Protein AF-A0A816EXE1-F1 (afdb_monomer)

Solvent-accessible surface area (backbone atoms only — not comparable to full-atom values): 6534 Å² total; per-residue (Å²): 121,75,85,82,30,35,35,38,14,15,18,44,94,50,66,82,63,42,44,39,33,36,85,88,60,60,51,68,35,65,68,55,55,52,56,31,55,77,78,45,86,83,85,82,74,74,61,66,30,58,50,48,29,51,46,35,58,82,64,69,49,44,65,48,54,57,87,56,13,16,50,50,14,24,36,66,38,87,47,81,74,39,79,42,79,46,66,70,87,61,48,53,73,70,56,48,45,48,40,32,68,70,38,61,72,46,50,82,77,38,90,84,42,121

InterPro domains:
  IPR043729 Domain of unknown function DUF5672 [PF18922] (3-86)

Sequence (114 aa):
DYLEYDYVGAPWNLSNPRAVGNGGFSLRSRSKTLEVLEIREYTGRGNEDEWYSVYLHDVNAKFAPSSVARTFAVETQYYRQPMAIHKLIYLKPLQTKQLCTMCPEAKHILKDCP

Foldseek 3Di:
DLVVFQKAAAADPDDPLQGGFALPDMHHDPVLVVVQVVVDDDPVPDRPRSVCSHRSVVVVTGYDHNVVRQQAEHEQDHDQHHPYYDDCVNDDLVSLQSVCVNPVVCVVVDVSHD

Organism: NCBI:txid1234261

pLDDT: mean 90.66, std 7.53, range [61.69, 98.38]

Structure (mmCIF, N/CA/C/O backbone):
data_AF-A0A816EXE1-F1
#
_entry.id   AF-A0A816EXE1-F1
#
loop_
_atom_site.group_PDB
_atom_site.id
_atom_site.type_symbol
_atom_site.label_atom_id
_atom_site.label_alt_id
_atom_site.label_comp_id
_atom_site.label_asym_id
_atom_site.label_entity_id
_atom_site.label_seq_id
_atom_site.pdbx_PDB_ins_code
_atom_site.Cartn_x
_atom_site.Cartn_y
_atom_site.Cartn_z
_atom_site.occupancy
_atom_site.B_iso_or_equiv
_atom_site.auth_seq_id
_atom_site.auth_comp_id
_atom_site.auth_asym_id
_atom_site.auth_atom_id
_atom_site.pdbx_PDB_model_num
ATOM 1 N N . ASP A 1 1 ? -12.232 -11.346 -4.824 1.00 87.62 1 ASP A N 1
ATOM 2 C CA . ASP A 1 1 ? -11.131 -11.913 -4.009 1.00 87.62 1 ASP A CA 1
ATOM 3 C C . ASP A 1 1 ? -9.942 -10.941 -4.050 1.00 87.62 1 ASP A C 1
ATOM 5 O O . ASP A 1 1 ? -9.902 -10.108 -4.948 1.00 87.62 1 ASP A O 1
ATOM 9 N N . TYR A 1 2 ? -8.996 -10.970 -3.106 1.00 95.38 2 TYR A N 1
ATOM 10 C CA . TYR A 1 2 ? -7.812 -10.093 -3.133 1.00 95.38 2 TYR A CA 1
ATOM 11 C C . TYR A 1 2 ? -6.828 -10.464 -4.246 1.00 95.38 2 TYR A C 1
ATOM 13 O O . TYR A 1 2 ? -6.156 -9.587 -4.778 1.00 95.38 2 TYR A O 1
ATOM 21 N N . LEU A 1 3 ? -6.780 -11.742 -4.632 1.00 95.25 3 LEU A N 1
ATOM 22 C CA . LEU A 1 3 ? -5.867 -12.254 -5.662 1.00 95.25 3 LEU A CA 1
ATOM 23 C C . LEU A 1 3 ? -6.230 -11.819 -7.092 1.00 95.25 3 LEU A C 1
ATOM 25 O O . LEU A 1 3 ? -5.487 -12.085 -8.029 1.00 95.25 3 LEU A O 1
ATOM 29 N N . GLU A 1 4 ? -7.359 -11.133 -7.273 1.00 96.56 4 GLU A N 1
ATOM 30 C CA . GLU A 1 4 ? -7.760 -10.555 -8.559 1.00 96.56 4 GLU A CA 1
ATOM 31 C C . GLU A 1 4 ? -7.042 -9.233 -8.869 1.00 96.56 4 GLU A C 1
ATOM 33 O O . GLU A 1 4 ? -7.320 -8.628 -9.909 1.00 96.56 4 GLU A O 1
ATOM 38 N N . TYR A 1 5 ? -6.190 -8.753 -7.960 1.00 96.88 5 TYR A N 1
ATOM 39 C CA . TYR A 1 5 ? -5.487 -7.476 -8.030 1.00 96.88 5 TYR A CA 1
ATOM 40 C C . TYR A 1 5 ? -3.978 -7.698 -7.930 1.00 96.88 5 TYR A C 1
ATOM 42 O O . TYR A 1 5 ? -3.507 -8.533 -7.164 1.00 96.88 5 TYR A O 1
ATOM 50 N N . ASP A 1 6 ? -3.222 -6.892 -8.665 1.00 97.44 6 ASP A N 1
ATOM 51 C CA . ASP A 1 6 ? -1.764 -6.900 -8.639 1.00 97.44 6 ASP A CA 1
ATOM 52 C C . ASP A 1 6 ? -1.189 -6.136 -7.451 1.00 97.44 6 ASP A C 1
ATOM 54 O O . ASP A 1 6 ? -0.041 -6.378 -7.082 1.00 97.44 6 ASP A O 1
ATOM 58 N N . TYR A 1 7 ? -1.959 -5.215 -6.862 1.00 96.62 7 TYR A N 1
ATOM 59 C CA . TYR A 1 7 ? -1.555 -4.523 -5.646 1.00 96.62 7 TYR A CA 1
ATOM 60 C C . TYR A 1 7 ? -2.718 -4.292 -4.684 1.00 96.62 7 TYR A C 1
ATOM 62 O O . TYR A 1 7 ? -3.728 -3.667 -5.028 1.00 96.62 7 TYR A O 1
ATOM 70 N N . VAL A 1 8 ? -2.550 -4.780 -3.454 1.00 96.56 8 VAL A N 1
ATOM 71 C CA . VAL A 1 8 ? -3.492 -4.599 -2.345 1.00 96.56 8 VAL A CA 1
ATOM 72 C C . VAL A 1 8 ? -2.719 -4.175 -1.103 1.00 96.56 8 VAL A C 1
ATOM 74 O O . VAL A 1 8 ? -1.794 -4.858 -0.671 1.00 96.56 8 VAL A O 1
ATOM 77 N N . GLY A 1 9 ? -3.116 -3.057 -0.509 1.00 95.88 9 GLY A N 1
ATOM 78 C CA . GLY A 1 9 ? -2.583 -2.544 0.751 1.00 95.88 9 GLY A CA 1
ATOM 79 C C . GLY A 1 9 ? -3.683 -1.847 1.545 1.00 95.88 9 GLY A C 1
ATOM 80 O O . GLY A 1 9 ? -4.854 -1.916 1.172 1.00 95.88 9 GLY A O 1
ATOM 81 N N . ALA A 1 10 ? -3.322 -1.163 2.628 1.00 95.50 10 ALA A N 1
ATOM 82 C CA . ALA A 1 10 ? -4.275 -0.322 3.334 1.00 95.50 10 ALA A CA 1
ATOM 83 C C . ALA A 1 10 ? -4.602 0.910 2.469 1.00 95.50 10 ALA A C 1
ATOM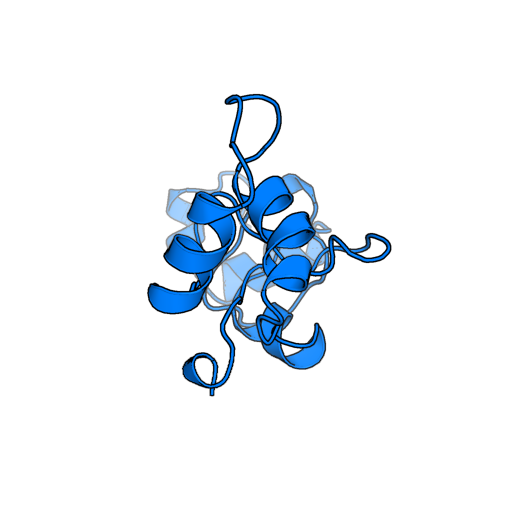 85 O O . ALA A 1 10 ? -3.692 1.533 1.920 1.00 95.50 10 ALA A O 1
ATOM 86 N N . PRO A 1 11 ? -5.879 1.289 2.310 1.00 94.56 11 PRO A N 1
ATOM 87 C CA . PRO A 1 11 ? -6.213 2.493 1.573 1.00 94.56 11 PRO A CA 1
ATOM 88 C C . PRO A 1 11 ? -5.873 3.751 2.373 1.00 94.56 11 PRO A C 1
ATOM 90 O O . PRO A 1 11 ? -6.132 3.854 3.583 1.00 94.56 11 PRO A O 1
ATOM 93 N N . TRP A 1 12 ? -5.326 4.735 1.664 1.00 93.00 12 TRP A N 1
ATOM 94 C CA . TRP A 1 12 ? -4.972 6.032 2.221 1.00 93.00 12 TRP A CA 1
ATOM 95 C C . TRP A 1 12 ? -6.002 7.107 1.849 1.00 93.00 12 TRP A C 1
ATOM 97 O O . TRP A 1 12 ? -6.612 7.055 0.784 1.00 93.00 12 TRP A O 1
ATOM 107 N N . ASN A 1 13 ? -6.220 8.099 2.715 1.00 87.50 13 ASN A N 1
ATOM 108 C CA . ASN A 1 13 ? -6.969 9.322 2.387 1.00 87.50 13 ASN A CA 1
ATOM 109 C C . ASN A 1 13 ? -6.063 10.313 1.635 1.00 87.50 13 ASN A C 1
ATOM 111 O O . ASN A 1 13 ? -5.895 11.458 2.050 1.00 87.50 13 ASN A O 1
ATOM 115 N N . LEU A 1 14 ? -5.422 9.840 0.568 1.00 80.81 14 LEU A N 1
ATOM 116 C CA . LEU A 1 14 ? -4.497 10.601 -0.265 1.00 80.81 14 LEU A CA 1
ATOM 117 C C . LEU A 1 14 ? -5.021 10.667 -1.701 1.00 80.81 14 LEU A C 1
ATOM 119 O O . LEU A 1 14 ? -5.829 9.844 -2.132 1.00 80.81 14 LEU A O 1
ATOM 123 N N . SER A 1 15 ? -4.543 11.658 -2.447 1.00 69.31 15 SER A N 1
ATOM 124 C CA . SER A 1 15 ? -4.809 11.768 -3.880 1.00 69.31 15 SER A CA 1
ATOM 125 C C . SER A 1 15 ? -4.003 10.731 -4.672 1.00 69.31 15 SER A C 1
ATOM 127 O O . SER A 1 15 ? -2.895 10.352 -4.282 1.00 69.31 15 SER A O 1
ATOM 129 N N . ASN A 1 16 ? -4.538 10.312 -5.824 1.00 67.69 16 ASN A N 1
ATOM 130 C CA . ASN A 1 16 ? -3.828 9.455 -6.778 1.00 67.69 16 ASN A CA 1
ATOM 131 C C . ASN A 1 16 ? -2.444 10.029 -7.157 1.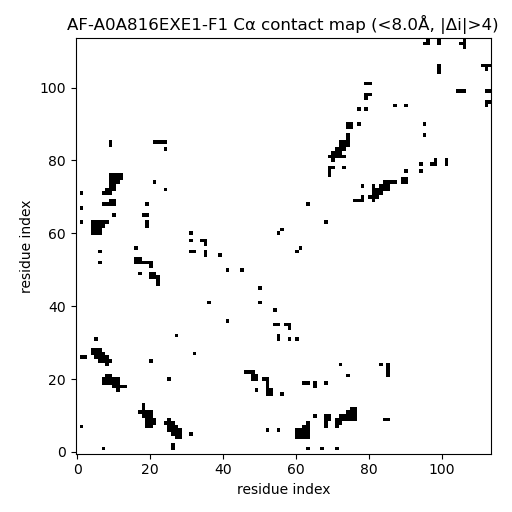00 67.69 16 ASN A C 1
ATOM 133 O O . ASN A 1 16 ? -2.295 11.252 -7.225 1.00 67.69 16 ASN A O 1
ATOM 137 N N . PRO A 1 17 ? -1.442 9.170 -7.436 1.00 66.81 17 PRO A N 1
ATOM 138 C CA . PRO A 1 17 ? -1.550 7.709 -7.585 1.00 66.81 17 PRO A CA 1
ATOM 139 C C . PRO A 1 17 ? -1.444 6.899 -6.276 1.00 66.81 17 PRO A C 1
ATOM 141 O O . PRO A 1 17 ? -1.630 5.686 -6.309 1.00 66.81 17 PRO A O 1
ATOM 144 N N . ARG A 1 18 ? -1.194 7.541 -5.122 1.00 74.88 18 ARG A N 1
ATOM 145 C CA . ARG A 1 18 ? -0.991 6.878 -3.815 1.00 74.88 18 ARG A CA 1
ATOM 146 C C . ARG A 1 18 ? -2.308 6.425 -3.167 1.00 74.88 18 ARG A C 1
ATOM 148 O O . ARG A 1 18 ? -2.690 6.919 -2.109 1.00 74.88 18 ARG A O 1
ATOM 155 N N . ALA A 1 19 ? -3.034 5.520 -3.817 1.00 79.69 19 ALA A N 1
ATOM 156 C CA . ALA A 1 19 ? -4.367 5.106 -3.371 1.00 79.69 19 ALA A CA 1
ATOM 157 C C . ALA A 1 19 ? -4.336 4.064 -2.239 1.00 79.69 19 ALA A C 1
ATOM 159 O O . ALA A 1 19 ? -5.160 4.105 -1.322 1.00 79.69 19 ALA A O 1
ATOM 160 N N . VAL A 1 20 ? -3.396 3.121 -2.310 1.00 92.38 20 VAL A N 1
ATOM 161 C CA . VAL A 1 20 ? -3.239 2.019 -1.351 1.00 92.38 20 VAL A CA 1
ATOM 162 C C . VAL A 1 20 ? -1.764 1.723 -1.122 1.00 92.38 20 VAL A C 1
ATOM 164 O O . VAL A 1 20 ? -0.953 1.903 -2.027 1.00 92.38 20 VAL A O 1
ATOM 167 N N . GLY A 1 21 ? -1.429 1.216 0.054 1.00 93.12 21 GLY A N 1
ATOM 168 C CA . GLY A 1 21 ? -0.105 0.708 0.388 1.00 93.12 21 GLY A CA 1
ATOM 169 C C . GLY A 1 21 ? -0.055 0.302 1.852 1.00 93.12 21 GLY A C 1
ATOM 170 O O . GLY A 1 21 ? -1.006 0.526 2.597 1.00 93.12 21 GLY A O 1
ATOM 171 N N . ASN A 1 22 ? 0.992 -0.412 2.243 1.00 90.00 22 ASN A N 1
ATOM 172 C CA . ASN A 1 22 ? 1.229 -0.791 3.631 1.00 90.00 22 ASN A CA 1
ATOM 173 C C . ASN A 1 22 ? 2.651 -1.350 3.753 1.00 90.00 22 ASN A C 1
ATOM 175 O O . ASN A 1 22 ? 2.948 -2.411 3.190 1.00 90.00 22 ASN A O 1
ATOM 179 N N . GLY A 1 23 ? 3.497 -0.656 4.514 1.00 82.19 23 GLY A N 1
ATOM 180 C CA . GLY A 1 23 ? 4.917 -0.969 4.673 1.00 82.19 23 GLY A CA 1
ATOM 181 C C . 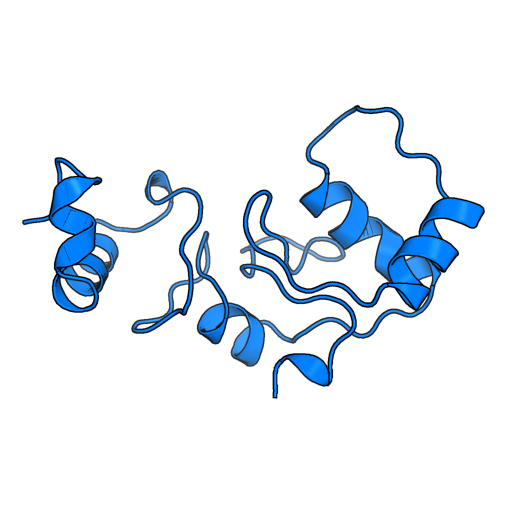GLY A 1 23 ? 5.216 -2.322 5.322 1.00 82.19 23 GLY A C 1
ATOM 182 O O . GLY A 1 23 ? 6.343 -2.794 5.223 1.00 82.19 23 GLY A O 1
ATOM 183 N N . GLY A 1 24 ? 4.234 -2.965 5.964 1.00 84.62 24 GLY A N 1
ATOM 184 C CA . GLY A 1 24 ? 4.400 -4.281 6.594 1.00 84.62 24 GLY A CA 1
ATOM 185 C C . GLY A 1 24 ? 3.479 -5.382 6.065 1.00 84.62 24 GLY A C 1
ATOM 186 O O . GLY A 1 24 ? 3.730 -6.554 6.333 1.00 84.62 24 GLY A O 1
ATOM 187 N N . PHE A 1 25 ? 2.410 -5.043 5.337 1.00 94.19 25 PHE A N 1
ATOM 188 C CA . PHE A 1 25 ? 1.413 -6.025 4.902 1.00 94.19 25 PHE A CA 1
ATOM 189 C C . PHE A 1 25 ? 0.695 -5.601 3.615 1.00 94.19 25 PHE A C 1
ATOM 191 O O . PHE A 1 25 ? -0.332 -4.922 3.651 1.00 94.19 25 PHE A O 1
ATOM 198 N N . SER A 1 26 ? 1.224 -6.021 2.467 1.00 95.25 26 SER A N 1
ATOM 199 C CA . SER A 1 26 ? 0.609 -5.825 1.148 1.00 95.25 26 SER A CA 1
ATOM 200 C C . SER A 1 26 ? 0.704 -7.092 0.298 1.00 95.25 26 SER A C 1
ATOM 202 O O . SER A 1 26 ? 1.647 -7.870 0.440 1.00 95.25 26 SER A O 1
ATOM 204 N N . LEU A 1 27 ? -0.266 -7.295 -0.597 1.00 95.94 27 LEU A N 1
ATOM 205 C CA . LEU A 1 27 ? -0.189 -8.303 -1.656 1.00 95.94 27 LEU A CA 1
ATOM 206 C C . LEU A 1 27 ? 0.280 -7.654 -2.949 1.00 95.94 27 LEU A C 1
ATOM 208 O O . LEU A 1 27 ? -0.174 -6.563 -3.298 1.00 95.94 27 LEU A O 1
ATOM 212 N N . ARG A 1 28 ? 1.194 -8.337 -3.642 1.00 95.88 28 ARG A N 1
ATOM 213 C CA . ARG A 1 28 ? 1.828 -7.863 -4.871 1.00 95.88 28 ARG A CA 1
ATOM 214 C C . ARG A 1 28 ? 1.969 -8.997 -5.872 1.00 95.88 28 ARG A C 1
ATOM 216 O O . ARG A 1 28 ? 2.491 -10.059 -5.529 1.00 95.88 28 ARG A O 1
ATOM 223 N N . SER A 1 29 ? 1.582 -8.756 -7.116 1.00 97.12 29 SER A N 1
ATOM 224 C CA . SER A 1 29 ? 1.888 -9.670 -8.213 1.00 97.12 29 SER A CA 1
ATOM 225 C C . SER A 1 29 ? 3.383 -9.654 -8.501 1.00 97.12 29 SER A C 1
ATOM 227 O O . SER A 1 29 ? 3.929 -8.636 -8.924 1.00 97.12 29 SER A O 1
ATOM 229 N N . ARG A 1 30 ? 4.047 -10.804 -8.342 1.00 97.69 30 ARG A N 1
ATOM 230 C CA . ARG A 1 30 ? 5.488 -10.944 -8.614 1.00 97.69 30 ARG A CA 1
ATOM 231 C C . ARG A 1 30 ? 5.866 -10.471 -10.019 1.00 97.69 30 ARG A C 1
ATOM 233 O O . ARG A 1 30 ? 6.886 -9.813 -10.172 1.00 97.69 30 ARG A O 1
ATOM 240 N N . SER A 1 31 ? 5.062 -10.801 -11.030 1.00 98.06 31 SER A N 1
ATOM 241 C CA . SER A 1 31 ? 5.294 -10.372 -12.416 1.00 98.06 31 SER A CA 1
ATOM 242 C C . SER A 1 31 ? 5.324 -8.849 -12.542 1.00 98.06 31 SER A C 1
ATOM 244 O O . SER A 1 31 ? 6.298 -8.313 -13.053 1.00 98.06 31 SER A O 1
ATOM 246 N N . LYS A 1 32 ? 4.317 -8.152 -12.002 1.00 97.94 32 LYS A N 1
ATOM 247 C CA . LYS A 1 32 ? 4.234 -6.683 -12.030 1.00 97.94 32 LYS A CA 1
ATOM 248 C C . LYS A 1 32 ? 5.313 -6.004 -11.200 1.00 97.94 32 LYS A C 1
ATOM 250 O O . LYS A 1 32 ? 5.840 -4.978 -11.613 1.00 97.94 32 LYS A O 1
ATOM 255 N N . THR A 1 33 ? 5.690 -6.594 -10.068 1.00 97.06 33 THR A N 1
ATOM 256 C CA . THR A 1 33 ? 6.837 -6.130 -9.281 1.00 97.06 33 THR A CA 1
ATOM 257 C C . THR A 1 33 ? 8.141 -6.217 -10.073 1.00 97.06 33 THR A C 1
ATOM 259 O O . THR A 1 33 ? 8.909 -5.266 -10.057 1.00 97.06 33 THR A O 1
ATOM 262 N N . LEU A 1 34 ? 8.401 -7.318 -10.779 1.00 98.19 34 LEU A N 1
ATOM 263 C CA . LEU A 1 34 ? 9.612 -7.434 -11.598 1.00 98.19 34 LEU A CA 1
ATOM 264 C C . LEU A 1 34 ? 9.581 -6.470 -12.791 1.00 98.19 34 LEU A C 1
ATOM 266 O O . LEU A 1 34 ? 10.556 -5.763 -13.006 1.00 98.19 34 LEU A O 1
ATOM 270 N N . GLU A 1 35 ? 8.446 -6.377 -13.489 1.00 98.38 35 GLU A N 1
ATOM 271 C CA . GLU A 1 35 ? 8.259 -5.477 -14.636 1.00 98.38 35 GLU A CA 1
ATOM 272 C C . GLU A 1 35 ? 8.543 -4.014 -14.255 1.00 98.38 35 GLU A C 1
ATOM 274 O O . GLU A 1 35 ? 9.261 -3.317 -14.966 1.00 98.38 35 GLU A O 1
ATOM 279 N N . VAL A 1 36 ? 8.045 -3.540 -13.102 1.00 98.06 36 VAL A N 1
ATOM 280 C CA . VAL A 1 36 ? 8.298 -2.151 -12.679 1.00 98.06 36 VAL A CA 1
ATOM 281 C C . VAL A 1 36 ? 9.756 -1.931 -12.277 1.00 98.06 36 VAL A C 1
ATOM 283 O O . VAL A 1 36 ? 10.295 -0.860 -12.538 1.00 98.06 36 VAL A O 1
ATOM 286 N N . LEU A 1 37 ? 10.416 -2.932 -11.687 1.00 97.31 37 LEU A N 1
ATOM 287 C CA . LEU A 1 37 ? 11.827 -2.842 -11.297 1.00 97.31 37 LEU A CA 1
ATOM 288 C C . LEU A 1 37 ? 12.780 -2.827 -12.502 1.00 97.31 37 LEU A C 1
ATOM 290 O O . LEU A 1 37 ? 13.891 -2.321 -12.381 1.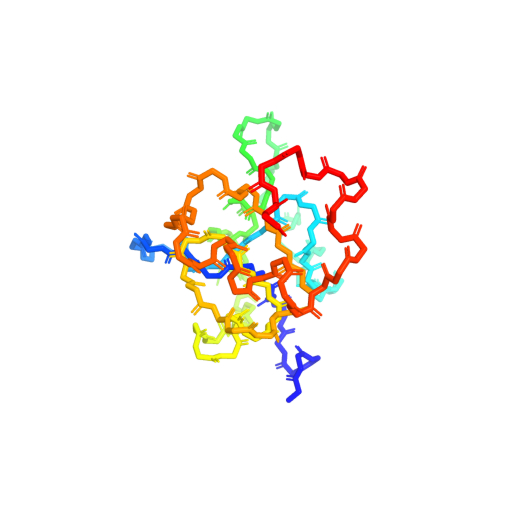00 97.31 37 LEU A O 1
ATOM 294 N N . GLU A 1 38 ? 12.358 -3.332 -13.664 1.00 98.06 38 GLU A N 1
ATOM 295 C CA . GLU A 1 38 ? 13.129 -3.218 -14.911 1.00 98.06 38 GLU A CA 1
ATOM 296 C C . GLU A 1 38 ? 13.147 -1.783 -15.462 1.00 98.06 38 GLU A C 1
ATOM 298 O O . GLU A 1 38 ? 14.109 -1.391 -16.123 1.00 98.06 38 GLU A O 1
ATOM 303 N N . ILE A 1 39 ? 12.106 -0.988 -15.182 1.00 97.94 39 ILE A N 1
ATOM 304 C CA . ILE A 1 39 ? 11.943 0.367 -15.739 1.00 97.94 39 ILE A CA 1
ATOM 305 C C . ILE A 1 39 ? 12.064 1.494 -14.703 1.00 97.94 39 ILE A C 1
ATOM 307 O O . ILE A 1 39 ? 12.180 2.665 -15.074 1.00 97.94 39 ILE A O 1
ATOM 311 N N . ARG A 1 40 ? 12.035 1.174 -13.405 1.00 97.19 40 ARG A N 1
ATOM 312 C CA . ARG A 1 40 ? 12.141 2.131 -12.299 1.00 97.19 40 ARG A CA 1
ATOM 313 C C . ARG A 1 40 ? 13.138 1.643 -11.257 1.00 97.19 40 ARG A C 1
ATOM 315 O O . ARG A 1 40 ? 13.001 0.563 -10.692 1.00 97.19 40 ARG A O 1
ATOM 322 N N . GLU A 1 41 ? 14.087 2.507 -10.921 1.00 95.62 41 GLU A N 1
ATOM 323 C CA . GLU A 1 41 ? 15.034 2.273 -9.834 1.00 95.62 41 GLU A CA 1
ATOM 324 C C . GLU A 1 41 ? 14.461 2.755 -8.491 1.00 95.62 41 GLU A C 1
ATOM 326 O O . GLU A 1 41 ? 13.985 3.890 -8.363 1.00 95.62 41 GLU A O 1
ATOM 331 N N . TYR A 1 42 ? 14.539 1.909 -7.461 1.00 94.88 42 TYR A N 1
ATOM 332 C CA . TYR A 1 42 ? 14.307 2.336 -6.084 1.00 94.88 42 TYR A CA 1
ATOM 333 C C . TYR A 1 42 ? 15.625 2.776 -5.445 1.00 94.88 42 TYR A C 1
ATOM 335 O O . TYR A 1 42 ? 16.498 1.967 -5.151 1.00 94.88 42 TYR A O 1
ATOM 343 N N . THR A 1 43 ? 15.750 4.074 -5.179 1.00 94.56 43 THR A N 1
ATOM 344 C CA . THR A 1 43 ? 16.985 4.683 -4.651 1.00 94.56 43 THR A CA 1
ATOM 345 C C . THR A 1 43 ? 17.137 4.560 -3.129 1.00 94.56 43 THR A C 1
ATOM 347 O O . THR A 1 43 ? 18.010 5.198 -2.540 1.00 94.56 43 THR A O 1
ATOM 350 N N . GLY A 1 44 ? 16.254 3.812 -2.456 1.00 91.62 44 GLY A N 1
ATOM 351 C CA . GLY A 1 44 ? 16.202 3.738 -0.991 1.00 91.62 44 GLY A CA 1
ATOM 352 C C . GLY A 1 44 ? 15.673 5.008 -0.312 1.00 91.62 44 GLY A C 1
ATOM 353 O O . GLY A 1 44 ? 15.712 5.117 0.912 1.00 91.62 44 GLY A O 1
ATOM 354 N N . ARG A 1 45 ? 15.192 5.994 -1.082 1.00 91.50 45 ARG A N 1
ATOM 355 C CA . ARG A 1 45 ? 14.586 7.223 -0.553 1.00 91.50 45 ARG A CA 1
ATOM 356 C C . ARG A 1 45 ? 13.066 7.094 -0.489 1.00 91.50 45 ARG A C 1
ATOM 358 O O . ARG A 1 45 ? 12.424 6.823 -1.501 1.00 91.50 45 ARG A O 1
ATOM 365 N N . GLY A 1 46 ? 12.502 7.383 0.683 1.00 89.50 46 GLY A N 1
ATOM 366 C CA . GLY A 1 46 ? 11.061 7.300 0.941 1.00 89.50 46 GLY A CA 1
ATOM 367 C C . GLY A 1 46 ? 10.591 5.884 1.280 1.00 89.50 46 GLY A C 1
ATOM 368 O O . GLY A 1 46 ? 11.375 4.935 1.252 1.00 89.50 46 GLY A O 1
ATOM 369 N N . ASN A 1 47 ? 9.309 5.757 1.617 1.00 92.06 47 ASN A N 1
ATOM 370 C CA . ASN A 1 47 ? 8.720 4.472 1.979 1.00 92.06 47 ASN A CA 1
ATOM 371 C C . ASN A 1 47 ? 8.561 3.585 0.735 1.00 92.06 47 ASN A C 1
ATOM 373 O O . ASN A 1 47 ? 8.167 4.048 -0.337 1.00 92.06 47 ASN A O 1
ATOM 377 N N . GLU A 1 48 ? 8.890 2.308 0.882 1.00 94.00 48 GLU A N 1
ATOM 378 C CA . GLU A 1 48 ? 8.875 1.336 -0.211 1.00 94.00 48 GLU A CA 1
ATOM 379 C C . GLU A 1 48 ? 7.460 1.071 -0.751 1.00 94.00 48 GLU A C 1
ATOM 381 O O . GLU A 1 48 ? 7.251 1.008 -1.962 1.00 94.00 48 GLU A O 1
ATOM 386 N N . ASP A 1 49 ? 6.468 0.997 0.130 1.00 93.00 49 ASP A N 1
ATOM 387 C CA . ASP A 1 49 ? 5.069 0.787 -0.229 1.00 93.00 49 ASP A CA 1
ATOM 388 C C . ASP A 1 49 ? 4.495 1.982 -0.995 1.00 93.00 49 ASP A C 1
ATOM 390 O O . ASP A 1 49 ? 3.785 1.805 -1.983 1.00 93.00 49 ASP A O 1
ATOM 394 N N . GLU A 1 50 ? 4.856 3.204 -0.602 1.00 93.25 50 GLU A N 1
ATOM 395 C CA . GLU A 1 50 ? 4.537 4.403 -1.374 1.00 93.25 50 GLU A CA 1
ATOM 396 C C . GLU A 1 50 ? 5.189 4.381 -2.758 1.00 93.25 50 GLU A C 1
ATOM 398 O O . GLU A 1 50 ? 4.546 4.771 -3.733 1.00 93.25 50 GLU A O 1
ATOM 403 N N . TRP A 1 51 ? 6.439 3.918 -2.865 1.00 94.94 51 TRP A N 1
ATOM 404 C CA . TRP A 1 51 ? 7.122 3.793 -4.153 1.00 94.94 51 TRP A CA 1
ATOM 405 C C . TRP A 1 51 ? 6.361 2.837 -5.079 1.00 94.94 51 TRP A C 1
ATOM 407 O O . TRP A 1 51 ? 6.006 3.220 -6.195 1.00 94.94 51 TRP A O 1
ATOM 417 N N . TYR A 1 52 ? 6.003 1.640 -4.602 1.00 95.25 52 TYR A N 1
ATOM 418 C CA . TYR A 1 52 ? 5.200 0.698 -5.389 1.00 95.25 52 TYR A CA 1
ATOM 419 C C . TYR A 1 52 ? 3.818 1.258 -5.734 1.00 95.25 52 TYR A C 1
ATOM 421 O O . TYR A 1 52 ? 3.372 1.118 -6.871 1.00 95.25 52 TYR A O 1
ATOM 429 N N . SER A 1 53 ? 3.166 1.939 -4.789 1.00 94.06 53 SER A N 1
ATOM 430 C CA . SER A 1 53 ? 1.861 2.573 -5.000 1.00 94.06 53 SER A CA 1
ATOM 431 C C . SER A 1 53 ? 1.875 3.591 -6.144 1.00 94.06 53 SER A C 1
ATOM 433 O O . SER A 1 53 ? 0.914 3.693 -6.902 1.00 94.06 53 SER A O 1
ATOM 435 N N . VAL A 1 54 ? 2.981 4.325 -6.297 1.00 93.88 54 VAL A N 1
ATOM 436 C CA . VAL A 1 54 ? 3.163 5.302 -7.377 1.00 93.88 54 VAL A CA 1
ATOM 437 C C . VAL A 1 54 ? 3.482 4.614 -8.704 1.00 93.88 54 VAL A C 1
ATOM 439 O O . VAL A 1 54 ? 2.854 4.933 -9.710 1.00 93.88 54 VAL A O 1
ATOM 442 N N . TYR A 1 55 ? 4.446 3.692 -8.724 1.00 95.69 55 TYR A N 1
ATOM 443 C CA . TYR A 1 55 ? 5.058 3.243 -9.978 1.00 95.69 55 TYR A CA 1
ATOM 444 C C . TYR A 1 55 ? 4.449 1.977 -10.580 1.00 95.69 55 TYR A C 1
ATOM 446 O O . TYR A 1 55 ? 4.613 1.741 -11.772 1.00 95.69 55 TYR A O 1
ATOM 454 N N . LEU A 1 56 ? 3.688 1.177 -9.827 1.00 96.12 56 LEU A N 1
ATOM 455 C CA . LEU A 1 56 ? 3.004 0.010 -10.405 1.00 96.12 56 LEU A CA 1
ATOM 456 C C . LEU A 1 56 ? 1.947 0.398 -11.462 1.00 96.12 56 LEU A C 1
ATOM 458 O O . LEU A 1 56 ? 1.586 -0.428 -12.300 1.00 96.12 56 LEU A O 1
ATOM 462 N N . HIS A 1 57 ? 1.497 1.658 -11.485 1.00 94.12 57 HIS A N 1
ATOM 463 C CA . HIS A 1 57 ? 0.670 2.193 -12.575 1.00 94.12 57 HIS A CA 1
ATOM 464 C C . HIS A 1 57 ? 1.403 2.203 -13.923 1.00 94.12 57 HIS A C 1
ATOM 466 O O . HIS A 1 57 ? 0.765 1.983 -14.949 1.00 94.12 57 HIS A O 1
ATOM 472 N N . ASP A 1 58 ? 2.729 2.381 -13.935 1.00 96.25 58 ASP A N 1
ATOM 473 C CA . ASP A 1 58 ? 3.526 2.451 -15.171 1.00 96.25 58 ASP A CA 1
ATOM 474 C C . ASP A 1 58 ? 3.559 1.118 -15.930 1.00 96.25 58 ASP A C 1
ATOM 476 O O . ASP A 1 58 ? 3.759 1.089 -17.142 1.00 96.25 58 ASP A O 1
ATOM 480 N N . VAL A 1 59 ? 3.323 0.014 -15.218 1.00 97.25 59 VAL A N 1
ATOM 481 C CA . VAL A 1 59 ? 3.239 -1.346 -15.770 1.00 97.25 59 VAL A CA 1
ATOM 482 C C . VAL A 1 59 ? 1.799 -1.858 -15.824 1.00 97.25 59 VAL A C 1
ATOM 484 O O . VAL A 1 59 ? 1.553 -3.064 -15.911 1.00 97.25 59 VAL A O 1
ATOM 487 N N . ASN A 1 60 ? 0.823 -0.944 -15.771 1.00 96.19 60 ASN A N 1
ATOM 488 C CA . ASN A 1 60 ? -0.610 -1.235 -15.827 1.00 96.19 60 ASN A CA 1
ATOM 489 C C . ASN A 1 60 ? -1.060 -2.281 -14.788 1.00 96.19 60 ASN A C 1
ATOM 491 O O . ASN A 1 60 ? -1.892 -3.141 -15.085 1.00 96.19 60 ASN A O 1
ATOM 495 N N . ALA A 1 61 ? -0.487 -2.252 -13.580 1.00 96.88 61 ALA A N 1
ATOM 496 C CA . ALA A 1 61 ? -0.917 -3.130 -12.499 1.00 96.88 61 ALA A CA 1
ATOM 497 C C . ALA A 1 61 ? -2.363 -2.812 -12.089 1.00 96.88 61 ALA A C 1
ATOM 499 O O . ALA A 1 61 ? -2.778 -1.653 -12.040 1.00 96.88 61 ALA A O 1
ATOM 500 N N . LYS A 1 62 ? -3.139 -3.840 -11.752 1.00 96.25 62 LYS A N 1
ATOM 501 C CA . LYS A 1 62 ? -4.513 -3.690 -11.274 1.00 96.25 62 LYS A CA 1
ATOM 502 C C . LYS A 1 62 ? -4.542 -3.473 -9.760 1.00 96.25 62 LYS A C 1
ATOM 504 O O . LYS A 1 62 ? -4.274 -4.387 -8.987 1.00 96.25 62 LYS A O 1
ATOM 509 N N . PHE A 1 63 ? -4.923 -2.282 -9.319 1.00 95.75 63 PHE A N 1
ATOM 510 C CA . PHE A 1 63 ? -5.008 -1.940 -7.896 1.00 95.75 63 PHE A CA 1
ATOM 511 C C . PHE A 1 63 ? -6.374 -2.307 -7.315 1.00 95.75 63 PHE A C 1
ATOM 513 O O . PHE A 1 63 ? -7.405 -2.129 -7.970 1.00 95.75 63 PHE A O 1
ATOM 520 N N . ALA A 1 64 ? -6.399 -2.773 -6.065 1.00 95.12 64 ALA A N 1
ATOM 521 C CA . ALA A 1 64 ? -7.658 -2.943 -5.349 1.00 95.12 64 ALA A CA 1
ATOM 522 C C . ALA A 1 64 ? -8.341 -1.585 -5.108 1.00 95.12 64 ALA A C 1
ATOM 524 O O . ALA A 1 64 ? -7.707 -0.664 -4.584 1.00 95.12 64 ALA A O 1
ATOM 525 N N . PRO A 1 65 ? -9.641 -1.439 -5.427 1.00 93.75 65 PRO A N 1
ATOM 526 C CA . PRO A 1 65 ? -10.380 -0.235 -5.074 1.00 93.75 65 PRO A CA 1
ATOM 527 C C . PRO A 1 65 ? -10.489 -0.124 -3.550 1.00 93.75 65 PRO A C 1
ATOM 529 O O . PRO A 1 65 ? -10.527 -1.139 -2.852 1.00 93.75 65 PRO A O 1
ATOM 532 N N . SER A 1 66 ? -10.615 1.098 -3.019 1.00 93.12 66 SER A N 1
ATOM 533 C CA . SER A 1 66 ? -10.665 1.330 -1.563 1.00 93.12 66 SER A CA 1
ATOM 534 C C . SER A 1 66 ? -11.723 0.474 -0.843 1.00 93.12 66 SER A C 1
ATOM 536 O O . SER A 1 66 ? -11.479 -0.040 0.251 1.00 93.12 66 SER A O 1
AT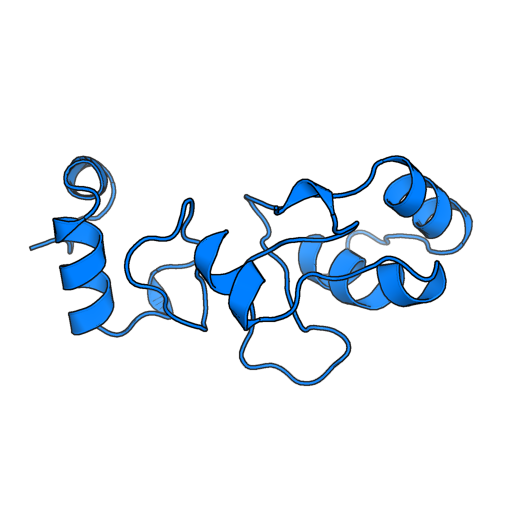OM 538 N N . SER A 1 67 ? -12.879 0.247 -1.479 1.00 93.62 67 SER A N 1
ATOM 539 C CA . SER A 1 67 ? -13.957 -0.589 -0.939 1.00 93.62 67 SER A CA 1
ATOM 540 C C . SER A 1 67 ? -13.518 -2.021 -0.615 1.00 93.62 67 SER A C 1
ATOM 542 O O . SER A 1 67 ? -14.017 -2.573 0.366 1.00 93.62 67 SER A O 1
ATOM 544 N N . VAL A 1 68 ? -12.584 -2.577 -1.396 1.00 95.50 68 VAL A N 1
ATOM 545 C CA . VAL A 1 68 ? -11.958 -3.895 -1.202 1.00 95.50 68 VAL A CA 1
ATOM 546 C C . VAL A 1 68 ? -10.706 -3.773 -0.333 1.00 95.50 68 VAL A C 1
ATOM 548 O O . VAL A 1 68 ? -10.535 -4.525 0.618 1.00 95.50 68 VAL A O 1
ATOM 551 N N . ALA A 1 69 ? -9.840 -2.796 -0.605 1.00 95.62 69 ALA A N 1
ATOM 552 C CA . ALA A 1 69 ? -8.573 -2.623 0.102 1.00 95.62 69 ALA A CA 1
ATOM 553 C C . ALA A 1 69 ? -8.759 -2.448 1.622 1.00 95.62 69 ALA A C 1
ATOM 555 O O . ALA A 1 69 ? -8.009 -3.017 2.411 1.00 95.62 69 ALA A O 1
ATOM 556 N N . ARG A 1 70 ? -9.811 -1.742 2.059 1.00 94.38 70 ARG A N 1
ATOM 557 C CA . ARG A 1 70 ? -10.094 -1.540 3.491 1.00 94.38 70 ARG A CA 1
ATOM 558 C C . ARG A 1 70 ? -10.479 -2.830 4.220 1.00 94.38 70 ARG A C 1
ATOM 560 O O . ARG A 1 70 ? -10.313 -2.907 5.431 1.00 94.38 70 ARG A O 1
ATOM 567 N N . THR A 1 71 ? -11.009 -3.835 3.512 1.00 95.00 71 THR A N 1
ATOM 568 C CA . THR A 1 71 ? -11.305 -5.147 4.114 1.00 95.00 71 THR A CA 1
ATOM 569 C C . THR A 1 71 ? -10.041 -5.991 4.255 1.00 95.00 71 THR A C 1
ATOM 571 O O . THR A 1 71 ? -9.972 -6.847 5.133 1.00 95.00 71 THR A O 1
ATOM 574 N N . PHE A 1 72 ? -9.025 -5.713 3.432 1.00 95.88 72 PHE A N 1
ATOM 575 C CA . PHE A 1 72 ? -7.709 -6.330 3.518 1.00 95.88 72 PHE A CA 1
ATOM 576 C C . PHE A 1 72 ? -6.901 -5.761 4.688 1.00 95.88 72 PHE A C 1
ATOM 578 O O . PHE A 1 72 ? -6.539 -6.495 5.608 1.00 95.88 72 PHE A O 1
ATOM 585 N N . ALA A 1 73 ? -6.661 -4.449 4.690 1.00 95.19 73 ALA A N 1
ATOM 586 C CA . ALA A 1 73 ? -5.905 -3.779 5.739 1.00 95.19 73 ALA A CA 1
ATOM 587 C C . ALA A 1 73 ? -6.412 -2.356 6.001 1.00 95.19 73 ALA A C 1
ATOM 589 O O . ALA A 1 73 ? -6.970 -1.704 5.121 1.00 95.19 73 ALA A O 1
ATOM 590 N N . VAL A 1 74 ? -6.183 -1.861 7.218 1.00 93.50 74 VAL A N 1
ATOM 591 C CA . VAL A 1 74 ? -6.584 -0.514 7.654 1.00 93.50 74 VAL A CA 1
ATOM 592 C C . VAL A 1 74 ? -5.367 0.306 8.073 1.00 93.50 74 VAL A C 1
ATOM 594 O O . VAL A 1 74 ? -4.500 -0.185 8.790 1.00 93.50 74 VAL A O 1
ATOM 597 N N . GLU A 1 75 ? -5.355 1.578 7.666 1.00 92.94 75 GLU A N 1
ATOM 598 C CA . GLU 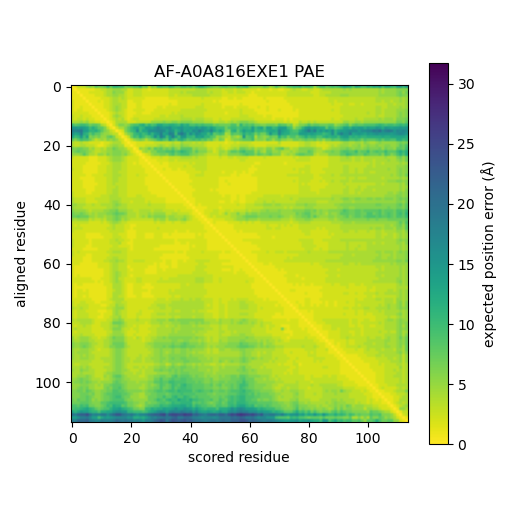A 1 75 ? -4.410 2.596 8.146 1.00 92.94 75 GLU A CA 1
ATOM 599 C C . GLU A 1 75 ? -5.129 3.933 8.372 1.00 92.94 75 GLU A C 1
ATOM 601 O O . GLU A 1 75 ? -5.338 4.332 9.512 1.00 92.94 75 GLU A O 1
ATOM 606 N N . THR A 1 76 ? -5.594 4.597 7.304 1.00 92.25 76 THR A N 1
ATOM 607 C CA . THR A 1 76 ? -6.342 5.874 7.424 1.00 92.25 76 THR A CA 1
ATOM 608 C C . THR A 1 76 ? -7.829 5.752 7.082 1.00 92.25 76 THR A C 1
ATOM 610 O O . THR A 1 76 ? -8.641 6.565 7.528 1.00 92.25 76 THR A O 1
ATOM 613 N N . GLN A 1 77 ? -8.212 4.730 6.313 1.00 93.00 77 GLN A N 1
ATOM 614 C CA . GLN A 1 77 ? -9.606 4.404 6.028 1.00 93.00 77 GLN A CA 1
ATOM 615 C C . GLN A 1 77 ? -10.024 3.190 6.854 1.00 93.00 77 GLN A C 1
ATOM 617 O O . GLN A 1 77 ? -9.528 2.085 6.656 1.00 93.00 77 GLN A O 1
ATOM 622 N N . TYR A 1 78 ? -10.932 3.411 7.802 1.00 93.12 78 TYR A N 1
ATOM 623 C CA . TYR A 1 78 ? -11.354 2.390 8.751 1.00 93.12 78 TYR A CA 1
ATOM 624 C C . TYR A 1 78 ? -12.275 1.338 8.124 1.00 93.12 78 TYR A C 1
ATOM 626 O O . TYR A 1 78 ? -13.195 1.649 7.363 1.00 93.12 78 TYR A O 1
ATOM 634 N N . TYR A 1 79 ? -12.081 0.096 8.551 1.00 94.06 79 TYR A N 1
ATOM 635 C CA . TYR A 1 79 ? -13.004 -1.011 8.367 1.00 94.06 79 TYR A CA 1
ATOM 636 C C . TYR A 1 79 ? -13.091 -1.791 9.674 1.00 94.06 79 TYR A C 1
ATOM 638 O O . TYR A 1 79 ? -12.115 -1.879 10.416 1.00 94.06 79 TYR A O 1
ATOM 646 N N . ARG A 1 80 ? -14.272 -2.335 9.978 1.00 91.12 80 ARG A N 1
ATOM 647 C CA . ARG A 1 80 ? -14.538 -2.945 11.287 1.00 91.12 80 ARG A CA 1
ATOM 648 C C . ARG A 1 80 ? -13.754 -4.238 11.512 1.00 91.12 80 ARG A C 1
ATOM 650 O O . ARG A 1 80 ? -13.366 -4.509 12.642 1.00 91.12 80 ARG A O 1
ATOM 657 N N . GLN A 1 81 ? -13.568 -5.036 10.464 1.00 91.50 81 GLN A N 1
ATOM 658 C CA . GLN A 1 81 ? -12.968 -6.371 10.544 1.00 91.50 81 GLN A CA 1
ATOM 659 C C . GLN A 1 81 ? -11.906 -6.550 9.451 1.00 91.50 81 GLN A C 1
ATOM 661 O O . GLN A 1 81 ? -12.132 -7.299 8.501 1.00 91.50 81 GLN A O 1
ATOM 666 N N . PRO A 1 82 ? -10.798 -5.791 9.497 1.00 92.50 82 PRO A N 1
ATOM 667 C CA . PRO A 1 82 ? -9.727 -5.954 8.528 1.00 92.50 82 PRO A CA 1
ATOM 668 C C . PRO A 1 82 ? -8.881 -7.177 8.885 1.00 92.50 82 PRO A C 1
ATOM 670 O O . PRO A 1 82 ? -8.857 -7.600 10.041 1.00 92.50 82 PRO A O 1
ATOM 673 N N . MET A 1 83 ? -8.138 -7.714 7.918 1.00 91.44 83 MET A N 1
ATOM 674 C CA . MET A 1 83 ? -7.175 -8.782 8.212 1.00 91.44 83 MET A CA 1
ATOM 675 C C . MET A 1 83 ? -5.911 -8.248 8.894 1.00 91.44 83 MET A C 1
ATOM 677 O O . MET A 1 83 ? -5.302 -8.955 9.690 1.00 91.44 83 MET A O 1
ATOM 681 N N . ALA A 1 84 ? -5.521 -7.002 8.605 1.00 91.69 84 ALA A N 1
ATOM 682 C CA . ALA A 1 84 ? -4.344 -6.366 9.192 1.00 91.69 84 ALA A CA 1
ATOM 683 C C . ALA A 1 84 ? -4.554 -4.873 9.480 1.00 91.69 84 ALA A C 1
ATOM 685 O O . ALA A 1 84 ? -5.430 -4.215 8.913 1.00 91.69 84 ALA A O 1
ATOM 686 N N . ILE A 1 85 ? -3.713 -4.321 10.354 1.00 89.44 85 ILE A N 1
ATOM 687 C CA . ILE A 1 85 ? -3.727 -2.904 10.725 1.00 89.44 85 ILE A CA 1
ATOM 688 C C . ILE A 1 85 ? -2.297 -2.366 10.662 1.00 89.44 85 ILE A C 1
ATOM 690 O O . ILE A 1 85 ? -1.368 -3.015 11.139 1.00 89.44 85 ILE A O 1
ATOM 694 N N . HIS A 1 86 ? -2.127 -1.165 10.116 1.00 88.94 86 HIS A N 1
ATOM 695 C CA . HIS A 1 86 ? -0.865 -0.433 10.097 1.00 88.94 86 HIS A CA 1
ATOM 696 C C . HIS A 1 86 ? -1.053 0.948 10.739 1.00 88.94 86 HIS A C 1
ATOM 698 O O . 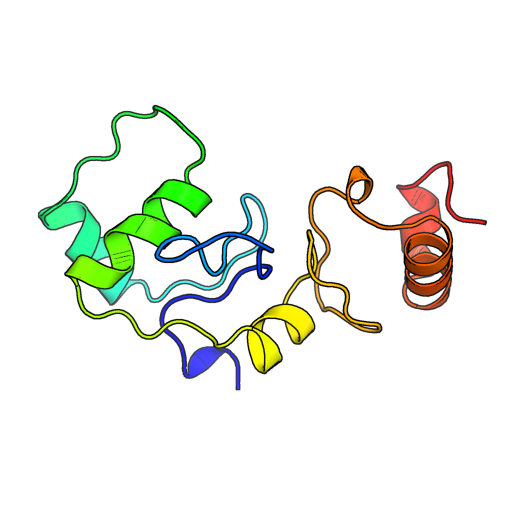HIS A 1 86 ? -2.094 1.577 10.566 1.00 88.94 86 HIS A O 1
ATOM 704 N N . LYS A 1 87 ? -0.061 1.396 11.523 1.00 87.00 87 LYS A N 1
ATOM 705 C CA . LYS A 1 87 ? -0.035 2.705 12.210 1.00 87.00 87 LYS A CA 1
ATOM 706 C C . LYS A 1 87 ? -1.359 3.084 12.897 1.00 87.00 87 LYS A C 1
ATOM 708 O O . LYS A 1 87 ? -1.998 4.080 12.570 1.00 87.00 87 LYS A O 1
ATOM 713 N N . LEU A 1 88 ? -1.716 2.327 13.936 1.00 84.19 88 LEU A N 1
ATOM 714 C CA . LEU A 1 88 ? -2.909 2.548 14.776 1.00 84.19 88 LEU A CA 1
ATOM 715 C C . LEU A 1 88 ? -3.103 3.988 15.273 1.00 84.19 88 LEU A C 1
ATOM 717 O O . LEU A 1 88 ? -4.234 4.386 15.528 1.00 84.19 88 LEU A O 1
ATOM 721 N N . ILE A 1 89 ? -2.024 4.769 15.375 1.00 85.75 89 ILE A N 1
ATOM 722 C CA . ILE A 1 89 ? -2.048 6.195 15.730 1.00 85.75 89 ILE A CA 1
ATOM 723 C C . ILE A 1 89 ? -2.945 7.050 14.818 1.00 85.75 89 ILE A C 1
ATOM 725 O O . ILE A 1 89 ? -3.340 8.142 15.213 1.00 85.75 89 ILE A O 1
ATOM 729 N N . TYR A 1 90 ? -3.272 6.578 13.611 1.00 88.25 90 TYR A N 1
ATOM 730 C CA . TYR A 1 90 ? -4.168 7.281 12.691 1.00 88.25 90 TYR A CA 1
ATOM 731 C C . TYR A 1 90 ? -5.654 7.000 12.937 1.00 88.25 90 TYR A C 1
ATOM 733 O O . TYR A 1 90 ? -6.509 7.668 12.353 1.00 88.25 90 TYR A O 1
ATOM 741 N N . LEU A 1 91 ? -5.984 6.035 13.798 1.00 87.94 91 LEU A N 1
ATOM 742 C CA . LEU A 1 91 ? -7.365 5.682 14.101 1.00 87.94 91 LEU A CA 1
ATOM 743 C C . LEU A 1 91 ? -7.906 6.486 15.281 1.00 87.94 91 LEU A C 1
ATOM 745 O O . LEU A 1 91 ? -7.211 6.798 16.246 1.00 87.94 91 LEU A O 1
ATOM 749 N N . LYS A 1 92 ? -9.202 6.801 15.220 1.00 90.75 92 LYS A N 1
ATOM 750 C CA . LYS A 1 92 ? -9.906 7.473 16.317 1.00 90.75 92 LYS A CA 1
ATOM 751 C C . LYS A 1 92 ? -10.033 6.523 17.517 1.00 90.75 92 LYS A C 1
ATOM 753 O O . LYS A 1 92 ? -10.235 5.327 17.304 1.00 90.75 92 LYS A O 1
ATOM 758 N N . PRO A 1 93 ? -10.090 7.024 18.765 1.00 89.06 93 PRO A N 1
ATOM 759 C CA . PRO A 1 93 ? -10.214 6.174 19.957 1.00 89.06 93 PRO A CA 1
ATOM 760 C C . PRO A 1 93 ? -11.368 5.160 19.898 1.00 89.06 93 PRO A C 1
ATOM 762 O O . PRO A 1 93 ? -11.215 4.006 20.294 1.00 89.06 93 PRO A O 1
ATOM 765 N N . LEU A 1 94 ? -12.518 5.559 19.339 1.00 90.19 94 LEU A N 1
ATOM 766 C CA . LEU A 1 94 ? -13.662 4.661 19.150 1.00 90.19 94 LEU A CA 1
ATOM 767 C C . LEU A 1 94 ? -13.351 3.508 18.180 1.00 90.19 94 LEU A C 1
ATOM 769 O O . LEU A 1 94 ? -13.759 2.377 18.428 1.00 90.19 94 LEU A O 1
ATOM 773 N N . GLN A 1 95 ? -12.622 3.786 17.098 1.00 91.06 95 GLN A N 1
ATOM 774 C CA . GLN A 1 95 ? -12.214 2.786 16.107 1.00 91.06 95 GLN A CA 1
ATOM 775 C C . GLN A 1 95 ? -11.196 1.818 16.708 1.00 91.06 95 GLN A C 1
ATOM 777 O O . GLN A 1 95 ? -11.338 0.608 16.545 1.00 91.06 95 GLN A O 1
ATOM 782 N N . THR A 1 96 ? -10.229 2.333 17.470 1.00 87.44 96 THR A N 1
ATOM 783 C CA . THR A 1 96 ? -9.262 1.515 18.212 1.00 87.44 96 THR A CA 1
ATOM 784 C C . THR A 1 96 ? -9.977 0.587 19.190 1.00 87.44 96 THR A C 1
ATOM 786 O O . THR A 1 96 ? -9.764 -0.620 19.147 1.00 87.44 96 THR A O 1
ATOM 789 N N . LYS A 1 97 ? -10.925 1.099 19.989 1.00 88.44 97 LYS A N 1
ATOM 790 C CA . LYS A 1 97 ? -11.740 0.276 20.900 1.00 88.44 97 LYS A CA 1
ATOM 791 C C . LYS A 1 97 ? -12.513 -0.825 20.168 1.00 88.44 97 LYS A C 1
ATOM 793 O O . LYS A 1 97 ? -12.569 -1.962 20.638 1.00 88.44 97 LYS A O 1
ATOM 798 N N . GLN A 1 98 ? -13.101 -0.507 19.015 1.00 89.69 98 GLN A N 1
ATOM 799 C CA . GLN A 1 98 ? -13.794 -1.494 18.185 1.00 89.69 98 GLN A CA 1
ATOM 800 C C . GLN A 1 98 ? -12.838 -2.580 17.671 1.00 89.69 98 GLN A C 1
ATOM 802 O O . GLN A 1 98 ? -13.204 -3.753 17.695 1.00 89.69 98 GLN A O 1
ATOM 807 N N . LEU A 1 99 ? -11.613 -2.222 17.274 1.00 87.81 99 LEU A N 1
ATOM 808 C CA . LEU A 1 99 ? -10.597 -3.186 16.836 1.00 87.81 99 LEU A CA 1
ATOM 809 C C . LEU A 1 99 ? -10.120 -4.080 17.979 1.00 87.81 99 LEU A C 1
ATOM 811 O O . LEU A 1 99 ? -10.074 -5.289 17.799 1.00 87.81 99 LEU A O 1
ATOM 815 N N . CYS A 1 100 ? -9.867 -3.524 19.165 1.00 86.56 100 CYS A N 1
ATOM 816 C CA . CYS A 1 100 ? -9.510 -4.303 20.357 1.00 86.56 100 CYS A CA 1
ATOM 817 C C . CYS A 1 100 ? -10.622 -5.274 20.785 1.00 86.56 100 CYS A C 1
ATOM 819 O O . CYS A 1 100 ? -10.354 -6.299 21.403 1.00 86.56 100 CYS A O 1
ATOM 821 N N . THR A 1 101 ? -11.881 -4.954 20.468 1.00 88.50 101 THR A N 1
ATOM 822 C CA . THR A 1 101 ? -13.013 -5.864 20.697 1.00 88.50 101 THR A CA 1
ATOM 823 C C . THR A 1 101 ? -13.037 -6.994 19.664 1.00 88.50 101 THR A C 1
ATOM 825 O O . THR A 1 101 ? -13.395 -8.118 19.994 1.00 88.50 101 THR A O 1
ATOM 828 N N . MET A 1 102 ? -12.671 -6.699 18.412 1.00 88.00 102 MET A N 1
ATOM 829 C CA . MET A 1 102 ? -12.638 -7.675 17.318 1.00 88.00 102 MET A CA 1
ATOM 830 C C . MET A 1 102 ? -11.421 -8.606 17.365 1.00 88.00 102 MET A C 1
ATOM 832 O O . MET A 1 102 ? -11.541 -9.759 16.972 1.00 88.00 102 MET A O 1
ATOM 836 N N . CYS A 1 103 ? -10.275 -8.106 17.825 1.00 87.00 103 CYS A N 1
ATOM 837 C CA . CYS A 1 103 ? -9.030 -8.845 18.014 1.00 87.00 103 CYS A CA 1
ATOM 838 C C . CYS A 1 103 ? -8.597 -8.685 19.480 1.00 87.00 103 CYS A C 1
ATOM 840 O O . CYS A 1 103 ? -7.829 -7.770 19.797 1.00 87.00 103 CYS A O 1
ATOM 842 N N . PRO A 1 104 ? -9.131 -9.510 20.401 1.00 84.69 104 PRO A N 1
ATOM 843 C CA . PRO A 1 104 ? -8.774 -9.453 21.817 1.00 84.69 104 PRO A CA 1
ATOM 844 C C . PRO A 1 104 ? -7.271 -9.620 22.063 1.00 84.69 104 PRO A C 1
ATOM 846 O O . PRO A 1 104 ? -6.732 -9.021 22.991 1.00 84.69 104 PRO A O 1
ATOM 849 N N . GLU A 1 105 ? -6.579 -10.370 21.203 1.00 87.19 105 GLU A N 1
ATOM 850 C CA . GLU A 1 105 ? -5.134 -10.590 21.247 1.00 87.19 105 GLU A CA 1
ATOM 851 C C . GLU A 1 105 ? -4.344 -9.288 21.067 1.00 87.19 105 GLU A C 1
ATOM 853 O O . GLU A 1 105 ? -3.228 -9.166 21.576 1.00 87.19 105 GLU A O 1
ATOM 858 N N . ALA A 1 106 ? -4.929 -8.271 20.419 1.00 83.81 106 ALA A N 1
ATOM 859 C CA . ALA A 1 106 ? -4.309 -6.958 20.276 1.00 83.81 106 ALA A CA 1
ATOM 860 C C . ALA A 1 106 ? -3.984 -6.312 21.635 1.00 83.81 106 ALA A C 1
ATOM 862 O O . ALA A 1 106 ? -3.049 -5.517 21.713 1.00 83.81 106 ALA A O 1
ATOM 863 N N . LYS A 1 107 ? -4.673 -6.700 22.720 1.00 83.56 107 LYS A N 1
ATOM 864 C CA . LYS A 1 107 ? -4.384 -6.261 24.100 1.00 83.56 107 LYS A CA 1
ATOM 865 C C . LYS A 1 107 ? -2.981 -6.629 24.578 1.00 83.56 107 LYS A C 1
ATOM 867 O O . LYS A 1 107 ? -2.443 -5.963 25.455 1.00 83.56 107 LYS A O 1
ATOM 872 N N . HIS A 1 108 ? -2.367 -7.665 24.007 1.00 85.50 108 HIS A N 1
ATOM 873 C CA . HIS A 1 108 ? -0.996 -8.051 24.347 1.00 85.50 108 HIS A CA 1
ATOM 874 C C . HIS A 1 108 ? 0.057 -7.117 23.738 1.00 85.50 108 HIS A C 1
ATOM 876 O O . HIS A 1 108 ? 1.195 -7.093 24.200 1.00 85.50 108 HIS A O 1
ATOM 882 N N . ILE A 1 109 ? -0.316 -6.352 22.710 1.00 82.81 109 ILE A N 1
ATOM 883 C CA . ILE A 1 109 ? 0.589 -5.479 21.952 1.00 82.81 109 ILE A CA 1
ATOM 884 C C . ILE A 1 109 ? 0.269 -4.005 22.235 1.00 82.81 109 ILE A C 1
ATOM 886 O O . ILE A 1 109 ? 1.169 -3.172 22.351 1.00 82.81 109 ILE A O 1
ATOM 890 N N . LEU A 1 110 ? -1.015 -3.672 22.364 1.00 78.12 110 LEU A N 1
ATOM 891 C CA . LEU A 1 110 ? -1.520 -2.311 22.483 1.00 78.12 110 LEU A CA 1
ATOM 892 C C . LEU A 1 110 ? -1.889 -2.001 23.930 1.00 78.12 110 LEU A C 1
ATOM 894 O O . LEU A 1 110 ? -2.903 -2.470 24.440 1.00 78.12 110 LEU A O 1
ATOM 898 N 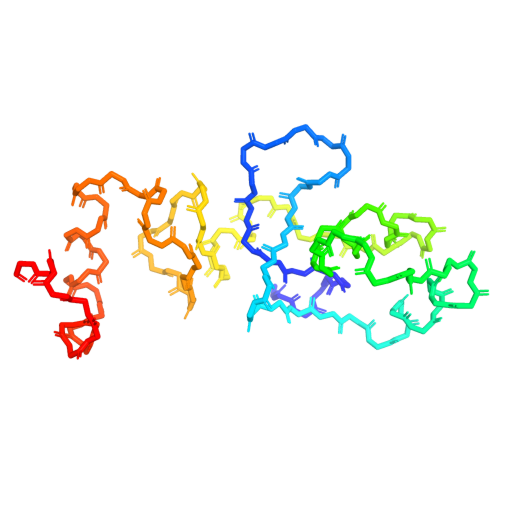N . LYS A 1 111 ? -1.081 -1.147 24.566 1.00 71.19 111 LYS A N 1
ATOM 899 C CA . LYS A 1 111 ? -1.281 -0.710 25.958 1.00 71.19 111 LYS A CA 1
ATOM 900 C C . LYS A 1 111 ? -2.611 0.019 26.182 1.00 71.19 111 LYS A C 1
ATOM 902 O O . LYS A 1 111 ? -3.152 -0.045 27.278 1.00 71.19 111 LYS A O 1
ATOM 907 N N . ASP A 1 112 ? -3.133 0.659 25.138 1.00 68.00 112 ASP A N 1
ATOM 908 C CA . ASP A 1 112 ? -4.340 1.491 25.186 1.00 68.00 112 ASP A CA 1
ATOM 909 C C . ASP A 1 112 ? -5.596 0.764 24.678 1.00 68.00 112 ASP A C 1
ATOM 911 O O . ASP A 1 112 ? -6.629 1.395 24.441 1.00 68.00 112 ASP A O 1
ATOM 915 N N . CYS A 1 113 ? -5.528 -0.558 24.474 1.00 70.81 113 CYS A N 1
ATOM 916 C CA . CYS A 1 113 ? -6.738 -1.338 24.244 1.00 70.81 113 CYS A CA 1
ATOM 917 C C . CYS A 1 113 ? -7.542 -1.438 25.553 1.00 70.81 113 CYS A C 1
ATOM 919 O O . CYS A 1 113 ? -7.034 -2.019 26.513 1.00 70.81 113 CYS A O 1
ATOM 921 N N . PRO A 1 114 ? -8.783 -0.916 25.605 1.00 61.69 114 PRO A N 1
ATOM 922 C CA . PRO A 1 114 ? -9.629 -1.024 26.792 1.00 61.69 114 PRO A CA 1
ATOM 923 C C . PRO A 1 114 ? -10.108 -2.459 27.075 1.00 61.69 114 PRO A C 1
ATOM 925 O O . PRO A 1 114 ? -10.090 -3.336 26.172 1.00 61.69 114 PRO A O 1
#

Radius of gyration: 15.04 Å; Cα contacts (8 Å, |Δi|>4): 183; chains: 1; bounding box: 32×24×43 Å

Secondary structure (DSSP, 8-state):
-GGGSSEE-EEPSS-TT--EE-SS--EE-HHHHHHHHHH----S-S-HHHHHHHHGGGGT--BPPHHHHHHHEESSS--SS-SEE--GGGS-HHHHHHHHHH-GGGGGT-TT--

Mean predicted aligned error: 4.14 Å

=== Feature glossary ===
Annotated list of the representations used here:

Nearest PDB structures. The Foldseek neighbor list gives the closest experimentally determined structures in the PDB, ranked by structural alignment. TM-score near 1 means near-identical fold; near 0.3 means only rough topology match. This is how one finds what a novel AlphaFold prediction most resembles in the solved-structure un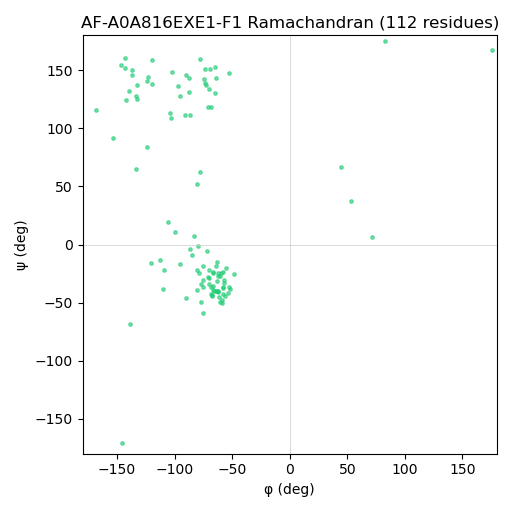iverse.

Foldseek 3Di. Foldseek's 3Di representation compresses backbone geometry into a per-residue letter drawn from a learned twenty-state alphabet. It captures the tertiary interaction pattern around each residue — which residues are packed against it in space, regardless of where they are in sequence.

Radius of gyration, Cα contacts, bounding box. Radius of gyration (Rg) is the root-mean-square distance of Cα atoms from their centroid — a single number for overall size and compactness. A globular domain of N residues has Rg ≈ 2.2·N^0.38 Å; an extended or disordered chain has a much larger Rg. The Cα contact count is the number of residue pairs whose Cα atoms are within 8 Å and are more than four positions apart in sequence — a standard proxy for tertiary packing density. The bounding box is the smallest axis-aligned box enclosing all Cα atoms.

InterPro / GO / CATH / organism. The annotation block draws on four external resources. InterPro: which protein families and domains the sequence belongs to. GO: standardized terms for what the protein does, what process it participates in, and where in the cell it acts. CATH: which structural fold it has in the CATH hierarchy. Organism: the species of origin.

mmCIF coordinates. The mmCIF block holds the 3D Cartesian coordinates of each backbone atom (N, Cα, C, O) in ångströms. mmCIF is the PDB's canonical archive format — a tagged-loop text representation of the atomic model.

pLDDT. pLDDT is the predicted lDDT-Cα score: AlphaFold's confidence that the local environment of each residue (all inter-atomic distances within 15 Å) is correctly placed. It is a per-residue number between 0 and 100, with higher meaning more reliable.

Backbone torsions (φ/ψ). φ (phi) and ψ (psi) are the two rotatable backbone dihedrals per residue: φ is the C(i-1)–N–Cα–C torsion, ψ is the N–Cα–C–N(i+1) torsion, both in degrees on (−180°, 180°]. α-helical residues cluster near (−60°, −45°); β-strand residues near (−120°, +130°). A Ramachandran plot is simply a scatter of (φ, ψ) for every residue.

B-factor. For experimental (PDB) structures, the B-factor (temperature factor) quantifies the positional spread of each atom in the crystal — a combination of thermal vibration and static disorder — in units of Å². High B-factors mark flexible loops or poorly resolved regions; low B-factors mark the rigid, well-ordered core.

Secondary structure (3-state, P-SEA). SS3 is a coarse helix/strand/coil call (letters a/b/c) made by the P-SEA algorithm from inter-Cα distances and dihedrals. It is less detailed than DSSP but needs only Cα positions.

Predicted aligned error. Predicted aligned error is AlphaFold's pairwise confidence. Unlike pLDDT (per-residue), PAE is per-residue-pair and captures whether two parts of the structure are correctly placed relative to each other. Units are ångströms of expected positional error.

Solvent-accessible surface area. Solvent-accessible surface area (SASA) is the area in Å² traced out by the centre of a 1.4 Å probe sphere (a water molecule) rolled over the protein's van der Waals surface (Shrake–Rupley / Lee–Richards construction). Buried residues have near-zero SASA; fully exposed residues can exceed 200 Å². The total SASA scales roughly with the number of surface residues.

Secondary structure (8-state, DSSP). The SS8 string is DSSP's per-residue secondary-structure call. α-helix (H) means an i→i+4 H-bond ladder; β-strand (E) means the residue participates in a β-sheet; 3₁₀ (G) and π (I) are tighter and wider helices; T/S are turns/bends; '-' is loop.

Rendered structure images. Structure images are PyMOL renders from six orthogonal camera directions. Cartoon representation draws helices as coils and strands as arrows; sticks shows the backbone as bonds; surface shows the solvent-excluded envelope. Rainbow coloring maps sequence position to hue (blue→red, N→C); chain coloring assigns a distinct color per polypeptide.

Sequence. The amino-acid sequence is the protein's primary structure: the linear order of residues from the N-terminus to the C-terminus, written in one-letter code. Everything else here — the 3D coordinates, the secondary structure, the domain annotations — is ultimately a consequence of this string.

Contact-map, Ramachandran, and PAE plots. Three diagnostic plots accompany the record. The Cα contact map visualizes the tertiary structure as a 2D adjacency matrix (8 Å cutoff, sequence-local contacts suppressed). The Ramachandran plot shows the distribution of backbone (φ, ψ) torsions, with points in the α and β basins reflecting secondary structure content. The PAE plot shows AlphaFold's inter-residue confidence as a color matrix.